Protein AF-A0A3C0KAV9-F1 (afdb_monomer)

Radius of gyration: 13.74 Å; Cα contacts (8 Å, |Δi|>4): 84; chains: 1; bounding box: 35×28×41 Å

Nearest PDB structures (foldseek):
  5im3-assembly1_B-2  TM=9.484E-01  e=1.118E-05  Pseudomonas aeruginosa PAO1
  6l7l-assembly1_A  TM=9.333E-01  e=3.071E-04  Homo sapiens
  7rw6-assembly1_C  TM=7.602E-01  e=4.554E-01  Escherichia coli K-12

Sequence (88 aa):
EFADRSMEAICYYAYWASTELARERGRYSSFRGSLWDQGILPPDTVDLLTRERGGFVEVDRSSALDWDALRRKIAQDGMRNSNCVAIA

pLDDT: mean 96.5, std 3.34, range [82.38, 98.88]

Mean predicted aligned error: 2.51 Å

Secondary structure (DSSP, 8-state):
-HHHHHHHHHHHHHHHHHHHHHHHH---TT-TTSTTTTT--HHHHHHHHHHHTTS---------S-HHHHHHHHHHH--S-S------

Structure (mmCIF, N/CA/C/O backbone):
data_AF-A0A3C0KAV9-F1
#
_entry.id   AF-A0A3C0KAV9-F1
#
loop_
_atom_site.group_PDB
_atom_site.id
_atom_site.type_symbol
_atom_site.label_atom_id
_atom_site.label_alt_id
_atom_site.label_comp_id
_atom_site.label_asym_id
_atom_site.label_entity_id
_atom_site.label_seq_id
_atom_site.pdbx_PDB_ins_code
_atom_site.Cartn_x
_atom_site.Cartn_y
_atom_site.Cartn_z
_atom_site.occupancy
_atom_site.B_iso_or_equiv
_atom_site.auth_seq_id
_atom_site.auth_comp_id
_atom_site.auth_asym_id
_atom_site.auth_atom_id
_atom_site.pdbx_PDB_model_num
ATOM 1 N N . GLU A 1 1 ? 18.382 0.067 -7.149 1.00 89.19 1 GLU A N 1
ATOM 2 C CA . GLU A 1 1 ? 18.604 -0.666 -5.881 1.00 89.19 1 GLU A CA 1
ATOM 3 C C . GLU A 1 1 ? 18.207 0.123 -4.630 1.00 89.19 1 GLU A C 1
ATOM 5 O O . GLU A 1 1 ? 17.191 -0.220 -4.045 1.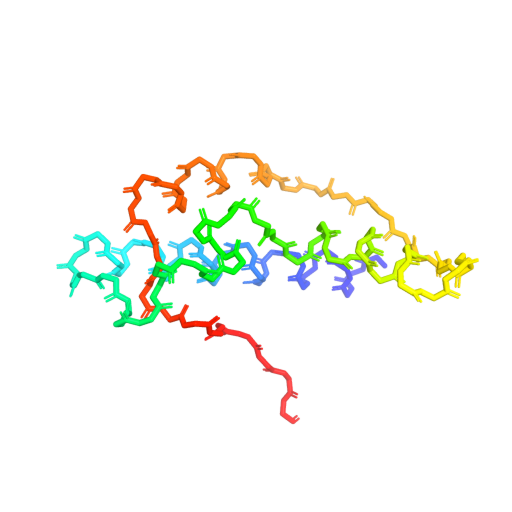00 89.19 1 GLU A O 1
ATOM 10 N N . PHE A 1 2 ? 18.947 1.153 -4.177 1.00 96.06 2 PHE A N 1
ATOM 11 C CA . PHE A 1 2 ? 18.573 1.860 -2.932 1.00 96.06 2 PHE A CA 1
ATOM 12 C C . PHE A 1 2 ? 17.179 2.496 -3.015 1.00 96.06 2 PHE A C 1
ATOM 14 O O . PHE A 1 2 ? 16.385 2.341 -2.091 1.00 96.06 2 PHE A O 1
ATOM 21 N N . ALA A 1 3 ? 16.866 3.169 -4.126 1.00 96.25 3 ALA A N 1
ATOM 22 C CA . ALA A 1 3 ? 15.544 3.745 -4.367 1.00 96.25 3 ALA A CA 1
ATOM 23 C C . ALA A 1 3 ? 14.435 2.678 -4.291 1.00 96.25 3 ALA A C 1
ATOM 25 O O . ALA A 1 3 ? 13.478 2.863 -3.549 1.00 96.25 3 ALA A O 1
ATOM 26 N N . ASP A 1 4 ? 14.612 1.534 -4.958 1.00 95.31 4 ASP A N 1
ATOM 27 C CA . ASP A 1 4 ? 13.621 0.447 -4.967 1.00 95.31 4 ASP A CA 1
ATOM 28 C C . ASP A 1 4 ? 13.410 -0.126 -3.564 1.00 95.31 4 ASP A C 1
ATOM 30 O O . ASP A 1 4 ? 12.287 -0.169 -3.071 1.00 95.31 4 ASP A O 1
ATOM 34 N N . ARG A 1 5 ? 14.497 -0.473 -2.862 1.00 96.94 5 ARG A N 1
ATOM 35 C CA . ARG A 1 5 ? 14.433 -1.058 -1.513 1.00 96.94 5 ARG A CA 1
ATOM 36 C C . ARG A 1 5 ? 13.885 -0.086 -0.470 1.00 96.94 5 ARG A C 1
ATOM 38 O O . ARG A 1 5 ? 13.131 -0.487 0.414 1.00 96.94 5 ARG A O 1
ATOM 45 N N . SER A 1 6 ? 14.276 1.187 -0.541 1.00 97.69 6 SER A N 1
ATOM 46 C CA . SER A 1 6 ? 13.769 2.206 0.385 1.00 97.69 6 SER A CA 1
ATOM 47 C C . SER A 1 6 ? 12.289 2.484 0.140 1.00 97.69 6 SER A C 1
ATOM 49 O O . SER A 1 6 ? 11.519 2.540 1.099 1.00 97.69 6 SER A O 1
ATOM 51 N N . MET A 1 7 ? 11.871 2.582 -1.123 1.00 97.69 7 MET A N 1
ATOM 52 C CA . MET A 1 7 ? 10.472 2.807 -1.466 1.00 97.69 7 MET A CA 1
ATOM 53 C C . MET A 1 7 ? 9.599 1.591 -1.143 1.00 97.69 7 MET A C 1
ATOM 55 O O . MET A 1 7 ? 8.492 1.764 -0.636 1.00 97.69 7 MET A O 1
ATOM 59 N N . GLU A 1 8 ? 10.105 0.372 -1.350 1.00 98.12 8 GLU A N 1
ATOM 60 C CA . GLU A 1 8 ? 9.438 -0.866 -0.936 1.00 98.12 8 GLU A CA 1
ATOM 61 C C . GLU A 1 8 ? 9.150 -0.847 0.570 1.00 98.12 8 GLU A C 1
ATOM 63 O O . GLU A 1 8 ? 8.008 -1.048 0.983 1.00 98.12 8 GLU A O 1
ATOM 68 N N . ALA A 1 9 ? 10.156 -0.518 1.388 1.00 98.31 9 ALA A N 1
ATOM 69 C CA . ALA A 1 9 ? 9.997 -0.417 2.834 1.00 98.31 9 ALA A CA 1
ATOM 70 C C . ALA A 1 9 ? 8.996 0.676 3.238 1.00 98.31 9 ALA A C 1
ATOM 72 O O . ALA A 1 9 ? 8.109 0.420 4.055 1.00 98.31 9 ALA A O 1
ATOM 73 N N . ILE A 1 10 ? 9.095 1.876 2.653 1.00 98.44 10 ILE A N 1
ATOM 74 C CA . ILE A 1 10 ? 8.165 2.982 2.931 1.00 98.44 10 ILE A CA 1
ATOM 75 C C . ILE A 1 10 ? 6.728 2.566 2.609 1.00 98.44 10 ILE A C 1
ATOM 77 O O . ILE A 1 10 ? 5.847 2.716 3.454 1.00 98.44 10 ILE A O 1
ATOM 81 N N . CYS A 1 11 ? 6.488 2.011 1.419 1.00 98.31 11 CYS A N 1
ATOM 82 C CA . CYS A 1 11 ? 5.167 1.551 1.000 1.00 98.31 11 CYS A CA 1
ATOM 83 C C . CYS A 1 11 ? 4.636 0.457 1.927 1.00 98.31 11 CYS A C 1
ATOM 85 O O . CYS A 1 11 ? 3.536 0.592 2.464 1.00 98.31 11 CYS A O 1
ATOM 87 N N . TYR A 1 12 ? 5.427 -0.590 2.164 1.00 98.69 12 TYR A N 1
ATOM 88 C CA . TYR A 1 12 ? 5.035 -1.721 2.997 1.00 98.69 12 TYR A CA 1
ATOM 89 C C . TYR A 1 12 ? 4.594 -1.273 4.395 1.00 98.69 12 TYR A C 1
ATOM 91 O O . TYR A 1 12 ? 3.499 -1.616 4.850 1.00 98.69 12 TYR A O 1
ATOM 99 N N . TYR A 1 13 ? 5.407 -0.451 5.066 1.00 98.75 13 TYR A N 1
ATOM 100 C CA . TYR A 1 13 ? 5.099 0.006 6.419 1.00 98.75 13 TYR A CA 1
ATOM 101 C C . TYR A 1 13 ? 4.007 1.078 6.462 1.00 98.75 13 TYR A C 1
ATOM 103 O O . TYR A 1 13 ? 3.241 1.107 7.425 1.00 98.75 13 TYR A O 1
ATOM 111 N N . ALA A 1 14 ? 3.862 1.914 5.430 1.00 98.75 14 ALA A N 1
ATOM 112 C CA . ALA A 1 14 ? 2.734 2.840 5.331 1.00 98.75 14 ALA A CA 1
ATOM 113 C C . ALA A 1 14 ? 1.400 2.083 5.235 1.00 98.75 14 ALA A C 1
ATOM 115 O O . ALA A 1 14 ? 0.429 2.431 5.913 1.00 98.75 14 ALA A O 1
ATOM 116 N N . TYR A 1 15 ? 1.356 1.009 4.443 1.00 98.75 15 TYR A N 1
ATOM 117 C CA . TYR A 1 15 ? 0.170 0.163 4.342 1.00 98.75 15 TYR A CA 1
ATOM 118 C C . TYR A 1 15 ? -0.081 -0.596 5.641 1.00 98.75 15 TYR A C 1
ATOM 120 O O . TYR A 1 15 ? -1.213 -0.586 6.119 1.00 98.75 15 TYR A O 1
ATOM 128 N N . TRP A 1 16 ? 0.967 -1.149 6.265 1.00 98.81 16 TRP A N 1
ATOM 129 C CA . TRP A 1 16 ? 0.875 -1.781 7.584 1.00 98.81 16 TRP A CA 1
ATOM 130 C C . TRP A 1 16 ? 0.287 -0.832 8.642 1.00 98.81 16 TRP A C 1
ATOM 132 O O . TRP A 1 16 ? -0.617 -1.193 9.393 1.00 98.81 16 TRP A O 1
ATOM 142 N N . ALA A 1 17 ? 0.752 0.415 8.687 1.00 98.88 17 ALA A N 1
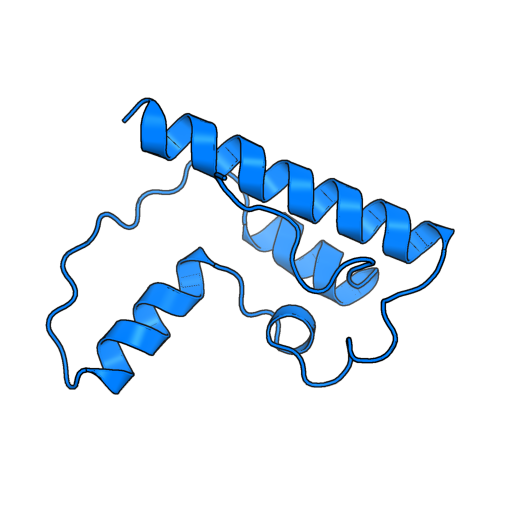ATOM 143 C CA . ALA A 1 17 ? 0.226 1.413 9.611 1.00 98.88 17 ALA A CA 1
ATOM 144 C C . ALA A 1 17 ? -1.249 1.750 9.321 1.00 98.88 17 ALA A C 1
ATOM 146 O O . ALA A 1 17 ? -2.057 1.845 10.245 1.00 98.88 17 ALA A O 1
ATOM 147 N N . SER A 1 18 ? -1.630 1.879 8.045 1.00 98.81 18 SER A N 1
ATOM 148 C CA . SER A 1 18 ? -3.024 2.122 7.640 1.00 98.81 18 SER A CA 1
ATOM 149 C C . SER A 1 18 ? -3.958 0.981 8.052 1.00 98.81 18 SER A C 1
ATOM 151 O O . SER A 1 18 ? -5.098 1.234 8.446 1.00 98.81 18 SER A O 1
ATOM 153 N N . THR A 1 19 ? -3.490 -0.268 8.013 1.00 98.75 19 THR A N 1
ATOM 154 C CA . THR A 1 19 ? -4.289 -1.421 8.445 1.00 98.75 19 THR A CA 1
ATOM 155 C C . THR A 1 19 ? -4.383 -1.541 9.975 1.00 98.75 19 THR A C 1
ATOM 157 O O . THR A 1 19 ? -5.468 -1.80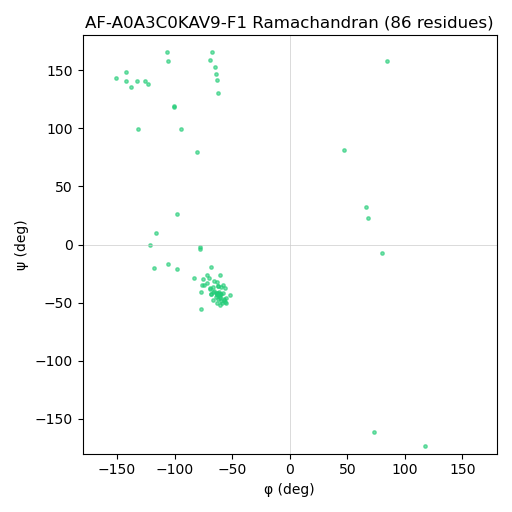0 10.493 1.00 98.75 19 THR A O 1
ATOM 160 N N . GLU A 1 20 ? -3.335 -1.189 10.733 1.00 98.81 20 GLU A N 1
ATOM 161 C CA . GLU A 1 20 ? -3.442 -1.032 12.198 1.00 98.81 20 GLU A CA 1
ATOM 162 C C . GLU A 1 20 ? -4.467 0.045 12.587 1.00 98.81 20 GLU A C 1
ATOM 164 O O . GLU A 1 20 ? -5.310 -0.169 13.461 1.00 98.81 20 GLU A O 1
ATOM 169 N N . LEU A 1 21 ? -4.468 1.182 11.885 1.00 98.88 21 LEU A N 1
ATOM 170 C CA . LEU A 1 21 ? -5.471 2.226 12.093 1.00 98.88 21 LEU A CA 1
ATOM 171 C C . LEU A 1 21 ? -6.879 1.773 11.691 1.00 98.88 21 LEU A C 1
ATOM 173 O O . LEU A 1 21 ? -7.854 2.228 12.288 1.00 98.88 21 LEU A O 1
ATOM 177 N N . ALA A 1 22 ? -7.010 0.898 10.692 1.00 98.81 22 ALA A N 1
ATOM 178 C CA . ALA A 1 22 ? -8.298 0.341 10.291 1.00 98.81 22 ALA A CA 1
ATOM 179 C C . ALA A 1 22 ? -8.870 -0.564 11.386 1.00 98.81 22 ALA A C 1
ATOM 181 O O . ALA A 1 22 ? -10.059 -0.475 11.695 1.00 98.81 22 ALA A O 1
ATOM 182 N N . ARG A 1 23 ? -8.010 -1.371 12.016 1.00 98.69 23 ARG A N 1
ATOM 183 C CA . ARG A 1 23 ? -8.353 -2.210 13.167 1.00 98.69 23 ARG A CA 1
ATOM 184 C C . ARG A 1 23 ? -8.795 -1.379 14.374 1.00 98.69 23 ARG A C 1
ATOM 186 O O . ARG A 1 23 ? -9.765 -1.737 15.033 1.00 98.69 23 ARG A O 1
ATOM 193 N N . GLU A 1 24 ? -8.113 -0.267 14.657 1.00 98.69 24 GLU A N 1
ATOM 194 C CA . GLU A 1 24 ? -8.427 0.612 15.796 1.00 98.69 24 GLU A CA 1
ATOM 195 C C . GLU A 1 24 ? -9.654 1.508 15.546 1.00 98.69 24 GLU A C 1
ATOM 197 O O . GLU A 1 24 ? -10.467 1.717 16.444 1.00 98.69 24 GLU A O 1
ATOM 202 N N . ARG A 1 25 ? -9.790 2.069 14.337 1.00 98.56 25 ARG A N 1
ATOM 203 C CA . ARG A 1 25 ? -10.707 3.196 14.054 1.00 98.56 25 ARG A CA 1
ATOM 204 C C . ARG A 1 25 ? -11.749 2.898 12.982 1.00 98.56 25 ARG A C 1
ATOM 206 O O . ARG A 1 25 ? -12.550 3.774 12.645 1.00 98.56 25 ARG A O 1
ATOM 213 N N . GLY A 1 26 ? -11.729 1.697 12.419 1.00 98.38 26 GLY A N 1
ATOM 214 C CA . GLY A 1 26 ? -12.535 1.304 11.273 1.00 98.38 26 GLY A CA 1
ATOM 215 C C . GLY A 1 26 ? -11.903 1.680 9.931 1.00 98.38 26 GLY A C 1
ATOM 216 O O . GLY A 1 26 ? -11.077 2.591 9.816 1.00 98.38 26 G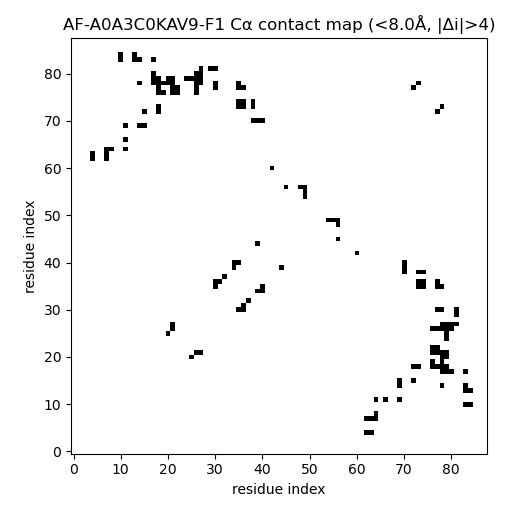LY A O 1
ATOM 217 N N . ARG A 1 27 ? -12.340 0.969 8.893 1.00 98.69 27 ARG A N 1
ATOM 218 C CA . ARG A 1 27 ? -11.929 1.148 7.493 1.00 98.69 27 ARG A CA 1
ATOM 219 C C . ARG A 1 27 ? -12.445 2.468 6.908 1.00 98.69 27 ARG A C 1
ATOM 221 O O . ARG A 1 27 ? -13.433 3.009 7.406 1.00 98.69 27 ARG A O 1
ATOM 228 N N . TYR A 1 28 ? -11.827 2.973 5.837 1.00 98.56 28 TYR A N 1
ATOM 229 C CA . TYR A 1 28 ? -12.428 4.088 5.088 1.00 98.56 28 TYR A CA 1
ATOM 230 C C . TYR A 1 28 ? -13.754 3.667 4.432 1.00 98.56 28 TYR A C 1
ATOM 232 O O . TYR A 1 28 ? -13.971 2.493 4.127 1.00 98.56 28 TYR A O 1
ATOM 240 N N . SER A 1 29 ? -14.653 4.631 4.217 1.00 98.38 29 SER A N 1
ATOM 241 C CA . SER A 1 29 ? -16.052 4.379 3.833 1.00 98.38 29 SER A CA 1
ATOM 242 C C . SER A 1 29 ? -16.212 3.603 2.521 1.00 98.38 29 SER A C 1
ATOM 244 O O . SER A 1 29 ? -17.087 2.750 2.420 1.00 98.38 29 SER A O 1
ATOM 246 N N . SER A 1 30 ? -15.346 3.854 1.539 1.00 98.38 30 SER A N 1
ATOM 247 C CA . SER A 1 30 ? -15.340 3.193 0.228 1.00 98.38 30 SER A CA 1
ATOM 248 C C . SER A 1 30 ? -14.338 2.034 0.122 1.00 98.38 30 SER A C 1
ATOM 250 O O . SER A 1 30 ? -13.857 1.728 -0.968 1.00 98.38 30 SER A O 1
ATOM 252 N N . PHE A 1 31 ? -13.982 1.387 1.241 1.00 98.62 31 PHE A N 1
ATOM 253 C CA . PHE A 1 31 ? -13.066 0.239 1.223 1.00 98.62 31 PHE A CA 1
ATOM 254 C C . PHE A 1 31 ? -13.619 -0.926 0.404 1.00 98.62 31 PHE A C 1
ATOM 256 O O . PHE A 1 31 ? -12.892 -1.512 -0.395 1.00 98.62 31 PHE A O 1
ATOM 263 N N . ARG A 1 32 ? -14.907 -1.244 0.566 1.00 98.38 32 ARG A N 1
ATOM 264 C CA . ARG A 1 32 ? -15.546 -2.344 -0.164 1.00 98.38 32 ARG A CA 1
ATOM 265 C C . ARG A 1 32 ? -15.521 -2.100 -1.670 1.00 98.38 32 ARG A C 1
ATOM 267 O O . ARG A 1 32 ? -15.896 -1.025 -2.127 1.00 98.38 32 ARG A O 1
ATOM 274 N N . GLY A 1 33 ? -15.081 -3.104 -2.421 1.00 98.00 33 GLY A N 1
ATOM 275 C CA . GLY A 1 33 ? -14.902 -3.048 -3.870 1.00 98.00 33 GLY A CA 1
ATOM 276 C C . GLY A 1 33 ? -13.613 -2.366 -4.339 1.00 98.00 33 GLY A C 1
ATOM 277 O O . GLY A 1 33 ? -13.317 -2.421 -5.530 1.00 98.00 33 GLY A O 1
ATOM 278 N N . SER A 1 34 ? -12.828 -1.755 -3.445 1.00 98.38 34 SER A N 1
ATOM 279 C CA . SER A 1 34 ? -11.523 -1.187 -3.804 1.00 98.38 34 SER A CA 1
ATOM 280 C C . SER A 1 34 ? -10.503 -2.265 -4.180 1.00 98.38 34 SER A C 1
ATOM 282 O O . SER A 1 34 ? -10.677 -3.435 -3.844 1.00 98.38 34 SER A O 1
ATOM 284 N N . LEU A 1 35 ? -9.388 -1.863 -4.799 1.00 98.19 35 LEU A N 1
ATOM 285 C CA . LEU A 1 35 ? -8.267 -2.773 -5.065 1.00 98.19 35 LEU A CA 1
ATOM 286 C C . LEU A 1 35 ? -7.756 -3.443 -3.780 1.00 98.19 35 LEU A C 1
ATOM 288 O O . LEU A 1 35 ? -7.483 -4.637 -3.789 1.00 98.19 35 LEU A O 1
ATOM 292 N N . TRP A 1 36 ? -7.735 -2.726 -2.653 1.00 98.44 36 TRP A N 1
ATOM 293 C CA . TRP A 1 36 ? -7.353 -3.296 -1.359 1.00 98.44 36 TRP A CA 1
ATOM 294 C C . TRP A 1 36 ? -8.306 -4.412 -0.896 1.00 98.44 36 TRP A C 1
ATOM 296 O O . TRP A 1 36 ? -7.842 -5.437 -0.408 1.00 98.44 36 TRP A O 1
ATOM 306 N N . ASP A 1 37 ? -9.623 -4.244 -1.074 1.00 98.62 37 ASP A N 1
ATOM 307 C CA . ASP A 1 37 ? -10.643 -5.264 -0.744 1.00 98.62 37 ASP A CA 1
ATOM 308 C C . ASP A 1 37 ? -10.594 -6.459 -1.708 1.00 98.62 37 ASP A C 1
ATOM 310 O O . ASP A 1 37 ? -10.873 -7.585 -1.312 1.00 98.62 37 ASP A O 1
ATOM 314 N N . GLN A 1 38 ? -10.156 -6.235 -2.949 1.00 98.25 38 GLN A N 1
ATOM 315 C CA . GLN A 1 38 ? -9.854 -7.290 -3.924 1.00 98.25 38 GLN A CA 1
ATOM 316 C C . GLN A 1 38 ? -8.496 -7.966 -3.667 1.00 98.25 38 GLN A C 1
ATOM 318 O O . GLN A 1 38 ? -8.132 -8.907 -4.370 1.00 98.25 38 GLN A O 1
ATOM 323 N N . GLY A 1 39 ? -7.738 -7.487 -2.675 1.00 98.06 39 GLY A N 1
ATOM 324 C CA . GLY A 1 39 ? -6.406 -7.979 -2.364 1.00 98.06 39 GLY A CA 1
ATOM 325 C C . GLY A 1 39 ? -5.395 -7.696 -3.468 1.00 98.06 39 GLY A C 1
ATOM 326 O O . GLY A 1 39 ? -4.509 -8.513 -3.642 1.00 98.06 39 GLY A O 1
ATOM 327 N N . ILE A 1 40 ? -5.522 -6.594 -4.209 1.00 98.12 40 ILE A N 1
ATOM 328 C CA . ILE A 1 40 ? -4.579 -6.123 -5.235 1.00 98.12 40 ILE A CA 1
ATOM 329 C C . ILE A 1 40 ? -3.721 -5.012 -4.622 1.00 98.12 40 ILE A C 1
ATOM 331 O O . ILE A 1 40 ? -4.234 -3.969 -4.210 1.00 98.12 40 ILE A O 1
ATOM 335 N N . LEU A 1 41 ? -2.413 -5.241 -4.551 1.00 97.69 41 LEU A N 1
ATOM 336 C CA . LEU A 1 41 ? -1.412 -4.338 -3.990 1.00 97.69 41 LEU A CA 1
ATOM 337 C C . LEU A 1 41 ? -0.576 -3.702 -5.117 1.00 97.69 41 LEU A C 1
ATOM 339 O O . LEU A 1 41 ? -0.616 -4.175 -6.255 1.00 97.69 41 LEU A O 1
ATOM 343 N N . PRO A 1 42 ? 0.203 -2.636 -4.842 1.00 96.44 42 PRO A N 1
ATOM 344 C CA . PRO A 1 42 ? 0.944 -1.924 -5.883 1.00 96.44 42 PRO A CA 1
ATOM 345 C C . PRO A 1 42 ? 1.817 -2.809 -6.792 1.00 96.44 42 PRO A C 1
ATOM 347 O O . PRO A 1 42 ? 1.722 -2.618 -8.007 1.00 96.44 42 PRO A O 1
ATOM 350 N N . PRO A 1 43 ? 2.579 -3.809 -6.291 1.00 94.94 43 PRO A N 1
ATOM 351 C CA . PRO A 1 43 ? 3.342 -4.704 -7.168 1.00 94.94 43 PRO A CA 1
ATOM 352 C C . PRO A 1 43 ? 2.470 -5.457 -8.186 1.00 94.94 43 PRO A C 1
ATOM 354 O O . PRO A 1 43 ? 2.878 -5.637 -9.333 1.00 94.94 43 PRO A O 1
ATOM 357 N N . ASP A 1 44 ? 1.240 -5.823 -7.810 1.00 95.44 44 ASP A N 1
ATOM 358 C CA . ASP A 1 44 ? 0.307 -6.545 -8.684 1.00 95.44 44 ASP A CA 1
ATOM 359 C C . ASP A 1 44 ? -0.249 -5.640 -9.800 1.00 95.44 44 ASP A C 1
ATOM 361 O O . ASP A 1 44 ? -0.617 -6.103 -10.882 1.00 95.44 44 ASP A O 1
ATOM 365 N N . THR A 1 45 ? -0.307 -4.323 -9.570 1.00 95.38 45 THR A N 1
ATOM 366 C CA . THR A 1 45 ? -0.863 -3.382 -10.557 1.00 95.38 45 THR A CA 1
ATOM 367 C C . THR A 1 45 ? 0.007 -3.250 -11.806 1.00 95.38 45 THR A C 1
ATOM 369 O O . THR A 1 45 ? -0.497 -2.871 -12.862 1.00 95.38 45 THR A O 1
ATOM 372 N N . VAL A 1 46 ? 1.285 -3.635 -11.732 1.00 94.06 46 VAL A N 1
ATOM 373 C CA . VAL A 1 46 ? 2.170 -3.702 -12.900 1.00 94.06 46 VAL A CA 1
ATOM 374 C C . VAL A 1 46 ? 1.716 -4.795 -13.876 1.00 94.06 46 VAL A C 1
ATOM 376 O O . VAL A 1 46 ? 1.755 -4.594 -15.093 1.00 94.06 46 VAL A O 1
ATOM 379 N N . ASP A 1 47 ? 1.215 -5.928 -13.377 1.00 91.50 47 ASP A N 1
ATOM 380 C CA . ASP A 1 47 ? 0.641 -6.974 -14.233 1.00 91.50 47 ASP A CA 1
ATOM 381 C C . ASP A 1 47 ? -0.673 -6.532 -14.864 1.00 91.50 47 ASP A C 1
ATOM 383 O O . ASP A 1 47 ? -0.910 -6.804 -16.043 1.00 91.50 47 ASP A O 1
ATOM 387 N N . LEU A 1 48 ? -1.501 -5.801 -14.113 1.00 93.12 48 LEU A N 1
ATOM 388 C CA . LEU A 1 48 ? -2.708 -5.184 -14.663 1.00 93.12 48 LEU A CA 1
ATOM 389 C C . LEU A 1 48 ? -2.343 -4.209 -15.787 1.00 93.12 48 LEU A C 1
ATOM 391 O O . LEU A 1 48 ? -2.857 -4.335 -16.894 1.00 93.12 48 LEU A O 1
ATOM 395 N N . LEU A 1 49 ? -1.377 -3.319 -15.553 1.00 94.75 49 LEU A N 1
ATOM 396 C CA . LEU A 1 49 ? -0.894 -2.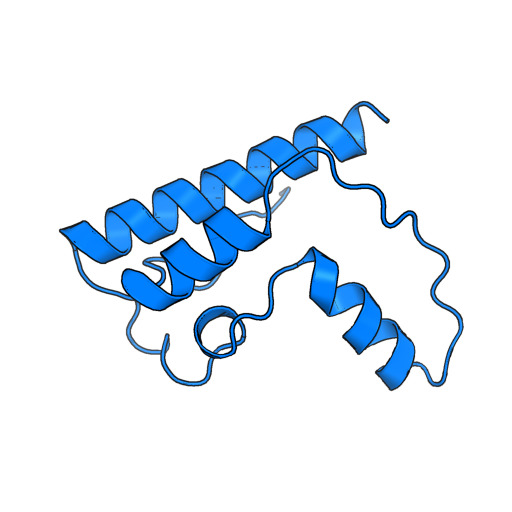372 -16.557 1.00 94.75 49 LEU A CA 1
ATOM 397 C C . LEU A 1 49 ? -0.366 -3.073 -17.817 1.00 94.75 49 LEU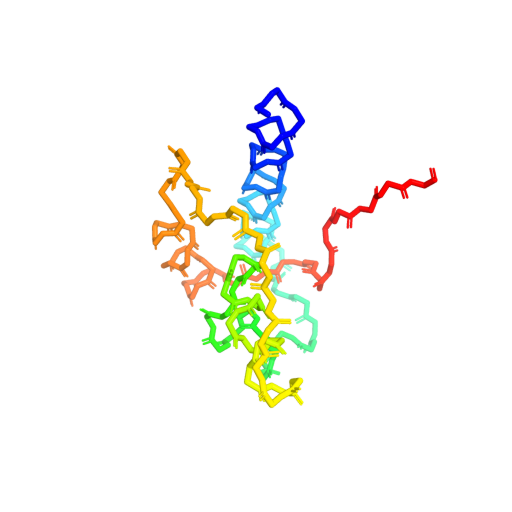 A C 1
ATOM 399 O O . LEU A 1 49 ? -0.637 -2.624 -18.929 1.00 94.75 49 LEU A O 1
ATOM 403 N N . THR A 1 50 ? 0.373 -4.172 -17.650 1.00 93.81 50 THR A N 1
ATOM 404 C CA . THR A 1 50 ? 0.911 -4.960 -18.770 1.00 93.81 50 THR A CA 1
ATOM 405 C C . THR A 1 50 ? -0.207 -5.508 -19.655 1.00 93.81 50 THR A C 1
ATOM 407 O O . THR A 1 50 ? -0.108 -5.450 -20.881 1.00 93.81 50 THR A O 1
ATOM 410 N N . ARG A 1 51 ? -1.287 -6.014 -19.045 1.00 92.19 51 ARG A N 1
ATOM 411 C CA . ARG A 1 51 ? -2.458 -6.529 -19.770 1.00 92.19 51 ARG A CA 1
ATOM 412 C C . ARG A 1 51 ? -3.188 -5.411 -20.510 1.00 92.19 51 ARG A C 1
ATOM 414 O O . ARG A 1 51 ? -3.450 -5.554 -21.700 1.00 92.19 51 ARG A O 1
ATOM 421 N N . GLU A 1 52 ? -3.442 -4.290 -19.837 1.00 94.38 52 GLU A N 1
ATOM 422 C CA . GLU A 1 52 ? -4.163 -3.143 -20.411 1.00 94.38 52 GLU A CA 1
ATOM 423 C C . GLU A 1 52 ? -3.424 -2.499 -21.593 1.00 94.38 52 GLU A C 1
ATOM 425 O O . GLU A 1 52 ? -4.045 -2.020 -22.538 1.00 94.38 52 GLU A O 1
ATOM 430 N N . ARG A 1 53 ? -2.086 -2.513 -21.586 1.00 94.31 53 ARG A N 1
ATOM 431 C CA . ARG A 1 53 ? -1.274 -1.985 -22.696 1.00 94.31 53 ARG A CA 1
ATOM 432 C C . ARG A 1 53 ? -1.175 -2.921 -23.904 1.00 94.31 53 ARG A C 1
ATOM 434 O O . ARG A 1 53 ? -0.550 -2.552 -24.894 1.00 94.31 53 ARG A O 1
ATOM 441 N N . GLY A 1 54 ? -1.764 -4.118 -23.845 1.00 89.75 54 GLY A N 1
ATOM 442 C CA . GLY A 1 54 ? -1.584 -5.137 -24.883 1.00 89.75 54 GLY A CA 1
ATOM 443 C C . GLY A 1 54 ? -0.159 -5.700 -24.921 1.00 89.75 54 GLY A C 1
ATOM 444 O O . GLY A 1 54 ? 0.273 -6.215 -25.950 1.00 89.75 54 GLY A O 1
ATOM 445 N N . GLY A 1 55 ? 0.572 -5.593 -23.806 1.00 83.00 55 GLY A N 1
ATOM 446 C CA . GLY A 1 55 ? 1.960 -6.019 -23.666 1.00 83.00 55 GLY A CA 1
ATOM 447 C C . GLY A 1 55 ? 2.939 -4.885 -23.343 1.00 83.00 55 GLY A C 1
ATOM 448 O O . GLY A 1 55 ? 2.563 -3.750 -23.069 1.00 83.00 55 GLY A O 1
ATOM 449 N N . PHE A 1 56 ? 4.221 -5.255 -23.348 1.00 82.38 56 PHE A N 1
ATOM 450 C CA . PHE A 1 56 ? 5.411 -4.415 -23.164 1.00 82.38 56 PHE A CA 1
ATOM 451 C C . PHE A 1 56 ? 5.372 -3.425 -21.981 1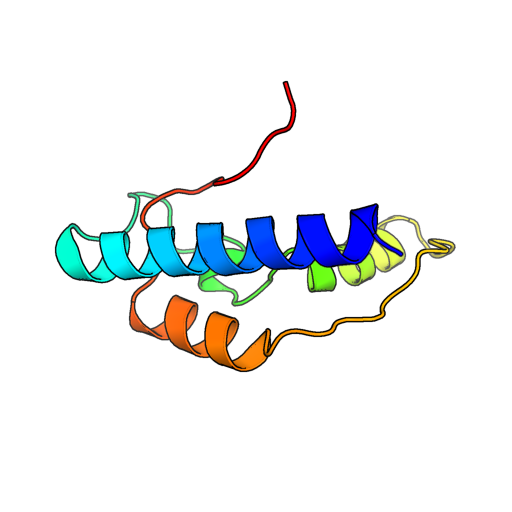.00 82.38 56 PHE A C 1
ATOM 453 O O . PHE A 1 56 ? 5.155 -2.220 -22.122 1.00 82.38 56 PHE A O 1
ATOM 460 N N . VAL A 1 57 ? 5.664 -3.949 -20.791 1.00 90.31 57 VAL A N 1
ATOM 461 C CA . VAL A 1 57 ? 6.012 -3.168 -19.597 1.00 90.31 57 VAL A CA 1
ATOM 462 C C . VAL A 1 57 ? 7.264 -3.801 -19.003 1.00 90.31 57 VAL A C 1
ATOM 464 O O . VAL A 1 57 ? 7.193 -4.837 -18.345 1.00 90.31 57 VAL A O 1
ATOM 467 N N . GLU A 1 58 ? 8.419 -3.205 -19.287 1.00 90.19 58 GLU A N 1
ATOM 468 C CA . GLU A 1 58 ? 9.711 -3.677 -18.790 1.00 90.19 58 GLU A CA 1
ATOM 469 C C . GLU A 1 58 ? 10.062 -2.925 -17.505 1.00 90.19 58 GLU A C 1
ATOM 471 O O . GLU A 1 58 ? 10.481 -1.769 -17.532 1.00 90.19 58 GLU A O 1
ATOM 476 N N . VAL A 1 59 ? 9.816 -3.573 -16.368 1.00 91.06 59 VAL A N 1
ATOM 477 C CA . VAL A 1 59 ? 10.169 -3.073 -15.036 1.00 91.06 59 VAL A CA 1
ATOM 478 C C . VAL A 1 59 ? 10.640 -4.234 -14.170 1.00 91.06 59 VAL A C 1
ATOM 480 O O . VAL A 1 59 ? 10.164 -5.362 -14.332 1.00 91.06 59 VAL A O 1
ATOM 483 N N . ASP A 1 60 ? 11.556 -3.957 -13.246 1.00 91.94 60 ASP A N 1
ATOM 484 C CA . ASP A 1 60 ? 11.995 -4.948 -12.267 1.00 91.94 60 ASP A CA 1
ATOM 485 C C . ASP A 1 60 ? 10.833 -5.372 -11.352 1.00 91.94 60 ASP A C 1
ATOM 487 O O . ASP A 1 60 ? 9.982 -4.562 -10.978 1.00 91.94 60 ASP A O 1
ATOM 491 N N . ARG A 1 61 ? 10.786 -6.666 -11.021 1.00 91.50 61 ARG A N 1
ATOM 492 C CA . ARG A 1 61 ? 9.733 -7.292 -10.200 1.00 91.50 61 ARG A CA 1
ATOM 493 C C . ARG A 1 61 ? 10.272 -7.853 -8.888 1.00 91.50 61 ARG A C 1
ATOM 495 O O . ARG A 1 61 ? 9.570 -8.607 -8.217 1.00 91.50 61 ARG A O 1
ATOM 502 N N . SER A 1 62 ? 11.521 -7.545 -8.551 1.00 93.88 62 SER A N 1
ATOM 503 C CA . SER A 1 62 ? 12.113 -8.003 -7.303 1.00 93.88 62 SER A CA 1
ATOM 504 C C . SER A 1 62 ? 11.382 -7.410 -6.091 1.00 93.88 62 SER A C 1
ATOM 506 O O . SER A 1 62 ? 10.867 -6.293 -6.122 1.00 93.88 62 SER A O 1
ATOM 508 N N . SER A 1 63 ? 11.314 -8.192 -5.016 1.00 94.75 63 SER A N 1
ATOM 509 C CA . SER A 1 63 ? 10.748 -7.781 -3.731 1.00 94.75 63 SER A CA 1
ATOM 510 C C . SER A 1 63 ? 11.578 -8.371 -2.602 1.00 94.75 63 SER A C 1
ATOM 512 O O . SER A 1 63 ? 11.979 -9.536 -2.682 1.00 94.75 63 SER A O 1
ATOM 514 N N . ALA A 1 64 ? 11.804 -7.607 -1.540 1.00 96.19 64 ALA A N 1
ATOM 515 C CA . ALA A 1 64 ? 12.511 -8.062 -0.348 1.00 96.19 64 ALA A CA 1
ATOM 516 C C . ALA A 1 64 ? 11.582 -8.309 0.854 1.00 96.19 64 ALA A C 1
ATOM 518 O O . ALA A 1 64 ? 12.006 -8.958 1.812 1.00 96.19 64 ALA A O 1
ATOM 519 N N . LEU A 1 65 ? 10.346 -7.794 0.836 1.00 97.88 65 LEU A N 1
ATOM 520 C CA . LEU A 1 65 ? 9.394 -7.900 1.950 1.00 97.88 65 LEU A CA 1
ATOM 521 C C . LEU A 1 65 ? 8.263 -8.908 1.682 1.00 97.88 65 LEU A C 1
ATOM 523 O O . LEU A 1 65 ? 7.949 -9.235 0.540 1.00 97.88 65 LEU A O 1
ATOM 527 N N . ASP A 1 66 ? 7.634 -9.403 2.755 1.00 98.06 66 ASP A N 1
ATOM 528 C CA . ASP A 1 66 ? 6.543 -10.390 2.688 1.00 98.06 66 ASP A CA 1
ATOM 529 C C . ASP A 1 66 ? 5.197 -9.722 2.360 1.00 98.06 66 ASP A C 1
ATOM 531 O O . ASP A 1 66 ? 4.351 -9.460 3.222 1.00 98.06 66 ASP A O 1
ATOM 535 N N . TRP A 1 67 ? 4.997 -9.436 1.076 1.00 98.19 67 TRP A N 1
ATOM 536 C CA . TRP A 1 67 ? 3.767 -8.838 0.560 1.00 98.19 67 TRP A CA 1
ATOM 537 C C . TRP A 1 67 ? 2.520 -9.694 0.809 1.00 98.19 67 TRP A C 1
ATOM 539 O O . TRP A 1 67 ? 1.426 -9.144 0.949 1.00 98.19 67 TRP A O 1
ATOM 549 N N . ASP A 1 68 ? 2.661 -11.013 0.941 1.00 98.31 68 ASP A N 1
ATOM 550 C CA . ASP A 1 68 ? 1.535 -11.896 1.228 1.00 98.31 68 ASP A CA 1
ATOM 551 C C . ASP A 1 68 ? 1.080 -11.796 2.686 1.00 98.31 68 ASP A C 1
ATOM 553 O O . ASP A 1 68 ? -0.122 -11.863 2.963 1.00 98.31 68 ASP A O 1
ATOM 557 N N . ALA A 1 69 ? 1.998 -11.584 3.633 1.00 98.50 69 ALA A N 1
ATOM 558 C CA . ALA A 1 69 ? 1.636 -11.261 5.012 1.00 98.50 69 ALA A CA 1
ATOM 559 C C . ALA A 1 69 ? 0.837 -9.959 5.091 1.00 98.50 69 ALA A C 1
ATOM 561 O O . ALA A 1 69 ? -0.216 -9.926 5.734 1.00 98.50 69 ALA A O 1
ATOM 562 N N . LEU A 1 70 ? 1.284 -8.915 4.389 1.00 98.69 70 LEU A N 1
ATOM 563 C CA . LEU A 1 70 ? 0.547 -7.656 4.313 1.00 98.69 70 LEU A CA 1
ATOM 564 C C . LEU A 1 70 ? -0.821 -7.838 3.638 1.00 98.69 70 LEU A C 1
ATOM 566 O O . LEU A 1 70 ? -1.822 -7.340 4.152 1.00 98.69 70 LEU A O 1
ATOM 570 N N . ARG A 1 71 ? -0.896 -8.597 2.539 1.00 98.62 71 ARG A N 1
ATOM 571 C CA . ARG A 1 71 ? -2.151 -8.911 1.836 1.00 98.62 71 ARG A CA 1
ATOM 572 C C . ARG A 1 71 ? -3.162 -9.587 2.764 1.00 98.62 71 ARG A C 1
ATOM 574 O O . ARG A 1 71 ? -4.313 -9.159 2.833 1.00 98.62 71 ARG A O 1
ATOM 581 N N . ARG A 1 72 ? -2.729 -10.596 3.532 1.00 98.75 72 ARG A N 1
ATOM 582 C CA . ARG A 1 72 ? -3.569 -11.268 4.543 1.00 98.75 72 ARG A CA 1
ATOM 583 C C . ARG A 1 72 ? -4.041 -10.300 5.624 1.00 98.75 72 ARG A C 1
ATOM 585 O O . ARG A 1 72 ? -5.213 -10.328 5.993 1.00 98.75 72 ARG A O 1
ATOM 592 N N . LYS A 1 73 ? -3.154 -9.424 6.099 1.00 98.62 73 LYS A N 1
ATOM 593 C CA . LYS A 1 73 ? -3.495 -8.423 7.112 1.00 98.62 73 LYS A CA 1
ATOM 594 C C . LYS A 1 73 ? -4.537 -7.423 6.608 1.00 98.62 73 LYS A C 1
ATOM 596 O O . LYS A 1 73 ? -5.527 -7.184 7.290 1.00 98.62 73 LYS A O 1
ATOM 601 N N . ILE A 1 74 ? -4.370 -6.909 5.390 1.00 98.75 74 ILE A N 1
ATOM 602 C CA . ILE A 1 74 ? -5.342 -6.014 4.747 1.00 98.75 74 ILE A CA 1
ATOM 603 C C . ILE A 1 74 ? -6.693 -6.714 4.566 1.00 98.75 74 ILE A C 1
ATOM 605 O O . ILE A 1 74 ? -7.726 -6.102 4.815 1.00 98.75 74 ILE A O 1
ATOM 609 N N . ALA A 1 75 ? -6.719 -7.992 4.183 1.00 98.62 75 ALA A N 1
ATOM 610 C CA . ALA A 1 75 ? -7.973 -8.736 4.070 1.00 98.62 75 ALA A CA 1
ATOM 611 C C . ALA A 1 75 ? -8.705 -8.870 5.422 1.00 98.62 75 ALA A C 1
ATOM 613 O O . ALA A 1 75 ? -9.935 -8.814 5.467 1.00 98.62 75 ALA A O 1
ATOM 614 N N . GLN A 1 76 ? -7.955 -9.022 6.517 1.00 98.56 76 GLN A N 1
ATOM 615 C CA . GLN A 1 76 ? -8.492 -9.162 7.871 1.00 98.56 76 GLN A CA 1
ATOM 616 C C . GLN A 1 76 ? -8.968 -7.827 8.463 1.00 98.56 76 GLN A C 1
ATOM 618 O O . GLN A 1 76 ? -10.119 -7.704 8.883 1.00 98.56 76 GLN A O 1
ATOM 623 N N . ASP A 1 77 ? -8.085 -6.832 8.499 1.00 98.69 77 ASP A N 1
ATOM 624 C CA . ASP A 1 77 ? -8.279 -5.578 9.236 1.00 98.69 77 ASP A CA 1
ATOM 625 C C . ASP A 1 77 ? -8.794 -4.443 8.324 1.00 98.69 77 ASP A C 1
ATOM 627 O O . ASP A 1 77 ? -9.404 -3.468 8.774 1.00 98.69 77 ASP A O 1
ATOM 631 N N . GLY A 1 78 ? -8.591 -4.573 7.012 1.00 98.69 78 GLY A N 1
ATOM 632 C CA . GLY A 1 78 ? -8.838 -3.542 6.011 1.00 98.69 78 GLY A CA 1
ATOM 633 C C . GLY A 1 78 ? -7.811 -2.417 6.029 1.00 98.69 78 GLY A C 1
ATOM 634 O O . GLY A 1 78 ? -6.714 -2.557 6.563 1.00 98.69 78 GLY A O 1
ATOM 635 N N . MET A 1 79 ? -8.178 -1.287 5.423 1.00 98.75 79 MET A N 1
ATOM 636 C CA . MET A 1 79 ? -7.338 -0.090 5.312 1.00 98.75 79 MET A CA 1
ATOM 637 C C . MET A 1 79 ? -8.069 1.135 5.858 1.00 98.75 79 MET A C 1
ATOM 639 O O . MET A 1 79 ? -9.271 1.302 5.623 1.00 98.75 79 MET A O 1
ATOM 643 N N . ARG A 1 80 ? -7.352 2.019 6.562 1.00 98.81 80 ARG A N 1
ATOM 644 C CA . ARG A 1 80 ? -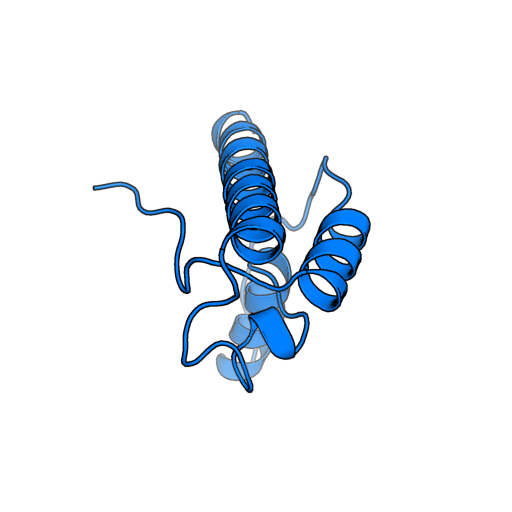7.900 3.290 7.058 1.00 98.81 80 ARG A CA 1
ATOM 645 C C . ARG A 1 80 ? -7.877 4.3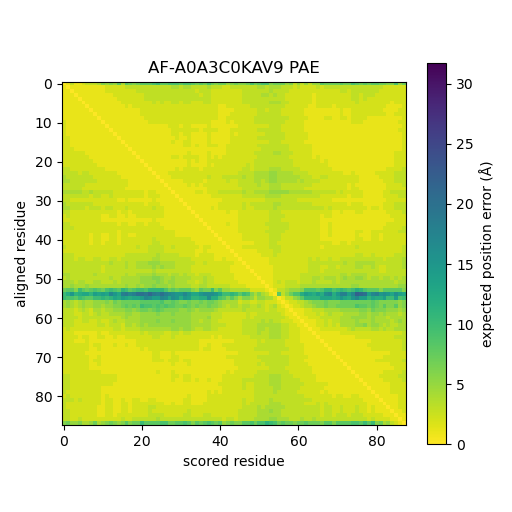81 5.997 1.00 98.81 80 ARG A C 1
ATOM 647 O O . ARG A 1 80 ? -8.716 5.276 6.028 1.00 98.81 80 ARG A O 1
ATOM 654 N N . ASN A 1 81 ? -6.928 4.306 5.074 1.00 98.69 81 ASN A N 1
ATOM 655 C CA . ASN A 1 81 ? -6.695 5.297 4.032 1.00 98.69 81 ASN A CA 1
ATOM 656 C C . ASN A 1 81 ? -6.770 4.626 2.657 1.00 98.69 81 ASN A C 1
ATOM 658 O O . ASN A 1 81 ? -6.225 3.538 2.476 1.00 98.69 81 ASN A O 1
ATOM 662 N N . SER A 1 82 ? -7.417 5.280 1.689 1.00 98.06 82 SER A N 1
ATOM 663 C CA . SER A 1 82 ? -7.508 4.778 0.310 1.00 98.06 82 SER A CA 1
ATOM 664 C C . SER A 1 82 ? -6.180 4.888 -0.446 1.00 98.06 82 SER A C 1
ATOM 666 O O . SER A 1 82 ? -5.863 4.014 -1.246 1.00 98.06 82 SER A O 1
ATOM 668 N N . ASN A 1 83 ? -5.390 5.926 -0.150 1.00 97.81 83 ASN A N 1
ATOM 669 C CA . ASN A 1 83 ? -4.024 6.141 -0.624 1.00 97.81 83 ASN A CA 1
ATOM 670 C C . ASN A 1 83 ? -3.144 6.521 0.573 1.00 97.81 83 ASN A C 1
ATOM 672 O O . ASN A 1 83 ? -3.599 7.261 1.446 1.00 97.81 83 ASN A O 1
ATOM 676 N N . CYS A 1 84 ? -1.906 6.020 0.622 1.00 97.25 84 CYS A N 1
ATOM 677 C CA . CYS A 1 84 ? -1.009 6.247 1.766 1.00 97.25 84 CYS A CA 1
ATOM 678 C C . CYS A 1 84 ? 0.278 7.004 1.420 1.00 97.25 84 CYS A C 1
ATOM 680 O O . CYS A 1 84 ? 0.909 7.539 2.324 1.00 97.25 84 CYS A O 1
ATOM 682 N N . VAL A 1 85 ? 0.695 7.030 0.150 1.00 97.62 85 VAL A N 1
ATOM 683 C CA . VAL A 1 85 ? 2.032 7.503 -0.228 1.00 97.62 85 VAL A CA 1
ATOM 684 C C . VAL A 1 85 ? 1.961 8.369 -1.480 1.00 97.62 85 VAL A C 1
ATOM 686 O O . VAL A 1 85 ? 1.281 8.014 -2.440 1.00 97.62 85 VAL A O 1
ATOM 689 N N . ALA A 1 86 ? 2.674 9.490 -1.453 1.00 97.00 86 ALA A N 1
ATOM 690 C CA . ALA A 1 86 ? 2.926 10.372 -2.584 1.00 97.00 86 ALA A CA 1
ATOM 691 C C . ALA A 1 86 ? 4.278 11.070 -2.362 1.00 97.00 86 ALA A C 1
ATOM 693 O O . ALA A 1 86 ? 4.611 11.402 -1.224 1.00 97.00 86 ALA A O 1
ATOM 694 N N . ILE A 1 87 ? 5.043 11.287 -3.431 1.00 94.31 87 ILE A N 1
ATOM 695 C CA . ILE A 1 87 ? 6.228 12.157 -3.425 1.00 94.31 87 ILE A CA 1
ATOM 696 C C . ILE A 1 87 ? 5.776 13.479 -4.057 1.00 94.31 87 ILE A C 1
ATOM 698 O O . ILE A 1 87 ? 5.269 13.454 -5.179 1.00 94.31 87 ILE A O 1
ATOM 702 N N . ALA A 1 88 ? 5.862 14.576 -3.299 1.00 91.19 88 ALA A N 1
ATOM 703 C CA . ALA A 1 88 ? 5.326 15.894 -3.661 1.00 91.19 88 ALA A CA 1
ATOM 704 C C . ALA A 1 88 ? 6.287 16.727 -4.516 1.00 91.19 88 ALA A C 1
ATOM 706 O O . ALA A 1 88 ? 7.517 16.563 -4.345 1.00 91.19 88 ALA A O 1
#

Foldseek 3Di:
DCVVQVVLVVQLVLLVVQLVCCQVPNAPPPQPPACLLVLHDPLNVLVVVQVVVVHDDDDDSDDDDDSVVSSVSCNVRNGRDSDRDDDD

Solvent-accessible surface area (backbone atoms only — not comparable to full-atom values): 5364 Å² total; per-residue (Å²): 104,70,67,57,58,52,49,50,51,53,52,53,53,44,51,52,51,28,20,55,43,4,62,76,72,44,51,36,92,71,41,77,85,30,53,59,64,71,63,50,50,76,81,55,48,55,60,52,52,24,60,76,62,78,42,92,69,94,69,90,81,84,77,92,70,69,61,64,61,52,44,52,45,32,68,73,39,30,38,36,55,95,73,83,83,82,88,133